Protein AF-A0A6M3M1G7-F1 (afdb_monomer_lite)

Structure (mmCIF, N/CA/C/O backbone):
data_AF-A0A6M3M1G7-F1
#
_entry.id   AF-A0A6M3M1G7-F1
#
loop_
_atom_site.group_PDB
_atom_site.id
_atom_site.type_symbol
_atom_site.label_atom_id
_atom_site.label_alt_id
_atom_site.label_comp_id
_atom_site.label_asym_id
_atom_site.label_entity_id
_atom_site.label_seq_id
_atom_site.pdbx_PDB_ins_code
_atom_site.Cartn_x
_atom_site.Cartn_y
_atom_site.Cartn_z
_atom_site.occupancy
_atom_site.B_iso_or_equiv
_atom_site.auth_seq_id
_atom_site.auth_comp_id
_atom_site.auth_asym_id
_atom_site.auth_atom_id
_atom_site.pdbx_PDB_model_num
ATOM 1 N N . MET A 1 1 ? 5.764 -17.997 2.522 1.00 45.31 1 MET A N 1
ATOM 2 C CA . MET A 1 1 ? 6.019 -16.544 2.663 1.00 45.31 1 MET A CA 1
ATOM 3 C C . MET A 1 1 ? 4.704 -15.812 2.471 1.00 45.31 1 MET A C 1
ATOM 5 O O . MET A 1 1 ? 4.108 -15.962 1.411 1.00 45.31 1 MET A O 1
ATOM 9 N N . ASN A 1 2 ? 4.241 -15.076 3.481 1.00 66.62 2 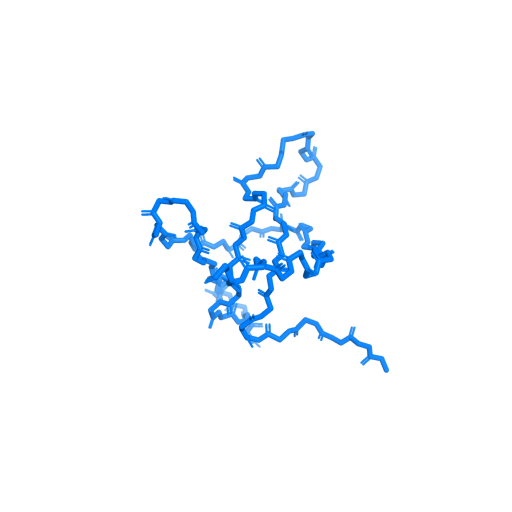ASN A N 1
ATOM 10 C CA . ASN A 1 2 ? 2.998 -14.305 3.399 1.00 66.62 2 ASN A CA 1
ATOM 11 C C . ASN A 1 2 ? 3.296 -12.966 2.716 1.00 66.62 2 ASN A C 1
ATOM 13 O O . ASN A 1 2 ? 3.993 -12.131 3.284 1.00 66.62 2 ASN A O 1
ATOM 17 N N . LYS A 1 3 ? 2.832 -12.808 1.472 1.00 86.00 3 LYS A N 1
ATOM 18 C CA . LYS A 1 3 ? 2.856 -11.537 0.735 1.00 86.00 3 LYS A CA 1
ATOM 19 C C . LYS A 1 3 ? 1.528 -10.812 0.957 1.00 86.00 3 LYS A C 1
ATOM 21 O O . LYS A 1 3 ? 0.510 -11.493 1.070 1.00 86.00 3 LYS A O 1
ATOM 26 N N . ILE A 1 4 ? 1.564 -9.480 0.969 1.00 91.06 4 ILE A N 1
ATOM 27 C CA . ILE A 1 4 ? 0.366 -8.628 0.913 1.00 91.06 4 ILE A CA 1
ATOM 28 C C . ILE A 1 4 ? -0.399 -8.936 -0.379 1.00 91.06 4 ILE A C 1
ATOM 30 O O . ILE A 1 4 ? 0.217 -9.157 -1.427 1.00 91.06 4 ILE A O 1
ATOM 34 N N . LYS A 1 5 ? -1.727 -8.970 -0.294 1.00 94.25 5 LYS A N 1
ATOM 35 C CA . LYS A 1 5 ? -2.651 -9.235 -1.397 1.00 94.25 5 LYS A CA 1
ATOM 36 C C . LYS A 1 5 ? -3.705 -8.137 -1.495 1.00 94.25 5 LYS A C 1
ATOM 38 O O . LYS A 1 5 ? -3.971 -7.419 -0.538 1.00 94.25 5 LYS A O 1
ATOM 43 N N . ILE A 1 6 ? -4.323 -8.044 -2.669 1.00 95.62 6 ILE A N 1
ATOM 44 C CA . ILE A 1 6 ? -5.529 -7.236 -2.870 1.00 95.62 6 ILE A CA 1
ATOM 45 C C . ILE A 1 6 ? -6.628 -7.760 -1.931 1.00 95.62 6 ILE A C 1
ATOM 47 O O . ILE A 1 6 ? -6.808 -8.974 -1.817 1.00 95.62 6 ILE A O 1
ATOM 51 N N . GLY A 1 7 ? -7.324 -6.844 -1.259 1.00 93.62 7 GLY A N 1
ATOM 52 C CA . GLY A 1 7 ? -8.335 -7.118 -0.236 1.00 93.62 7 GLY A CA 1
ATOM 53 C C . GLY A 1 7 ? -7.799 -7.199 1.199 1.00 93.62 7 GLY A C 1
ATOM 54 O O . GLY A 1 7 ? -8.593 -7.252 2.138 1.00 93.62 7 GLY A O 1
ATOM 55 N N . ASP A 1 8 ? -6.477 -7.200 1.407 1.00 93.44 8 ASP A N 1
ATOM 56 C CA . ASP A 1 8 ? -5.917 -7.176 2.762 1.00 93.44 8 ASP A CA 1
ATOM 57 C C . ASP A 1 8 ? -6.161 -5.816 3.431 1.00 93.44 8 ASP A C 1
ATOM 59 O O . ASP A 1 8 ? -6.090 -4.767 2.788 1.00 93.44 8 ASP A O 1
ATOM 63 N N . ILE A 1 9 ? -6.389 -5.832 4.749 1.00 94.19 9 ILE A N 1
ATOM 64 C CA . ILE A 1 9 ? -6.471 -4.617 5.565 1.00 94.19 9 ILE A CA 1
ATOM 65 C C . ILE A 1 9 ? -5.098 -4.300 6.146 1.00 94.19 9 ILE A C 1
ATOM 67 O O . ILE A 1 9 ? -4.487 -5.102 6.861 1.00 94.19 9 ILE A O 1
ATOM 71 N N . VAL A 1 10 ? -4.624 -3.097 5.855 1.00 93.94 10 VAL A N 1
ATOM 72 C CA . VAL A 1 10 ? -3.279 -2.645 6.192 1.00 93.94 10 VAL A CA 1
ATOM 73 C C . VAL A 1 10 ? -3.295 -1.242 6.786 1.00 93.94 10 VAL A C 1
ATOM 75 O O . VAL A 1 10 ? -4.257 -0.489 6.639 1.00 93.94 10 VAL A O 1
ATOM 78 N N . SER A 1 11 ? -2.194 -0.883 7.437 1.00 93.75 11 SER A N 1
ATOM 79 C CA . SER A 1 11 ? -1.845 0.510 7.702 1.00 93.75 11 SER A CA 1
ATOM 80 C C . SER A 1 11 ? -0.674 0.926 6.822 1.00 93.75 11 SER A C 1
ATOM 82 O O . SER A 1 11 ? 0.255 0.137 6.626 1.00 93.75 11 SER A O 1
ATOM 84 N N . VAL A 1 12 ? -0.683 2.168 6.351 1.00 93.12 12 VAL A N 1
ATOM 85 C CA . VAL A 1 12 ? 0.323 2.715 5.439 1.00 93.12 12 VAL A CA 1
ATOM 86 C C . VAL A 1 12 ? 0.954 3.962 6.045 1.00 93.12 12 VAL A C 1
ATOM 88 O O . VAL A 1 12 ? 0.257 4.903 6.434 1.00 93.12 12 VAL A O 1
ATOM 91 N N . SER A 1 13 ? 2.283 3.986 6.079 1.00 92.25 13 SER A N 1
ATOM 92 C CA . SER A 1 13 ? 3.082 5.134 6.515 1.00 92.25 13 SER A CA 1
ATOM 93 C C . SER A 1 13 ? 4.085 5.500 5.428 1.00 92.25 13 SER A C 1
ATOM 95 O O . SER A 1 13 ? 4.680 4.616 4.811 1.00 92.25 13 SER A O 1
ATOM 97 N N . PHE A 1 14 ? 4.311 6.791 5.190 1.00 86.00 14 PHE A N 1
ATOM 98 C CA . PHE A 1 14 ? 5.378 7.204 4.277 1.00 86.00 14 PHE A CA 1
ATOM 99 C C . PHE A 1 14 ? 6.756 6.886 4.855 1.00 86.00 14 PHE A C 1
ATOM 101 O O . PHE A 1 14 ? 6.959 6.913 6.073 1.00 86.00 14 PHE A O 1
ATOM 108 N N . HIS A 1 15 ? 7.704 6.561 3.976 1.00 70.88 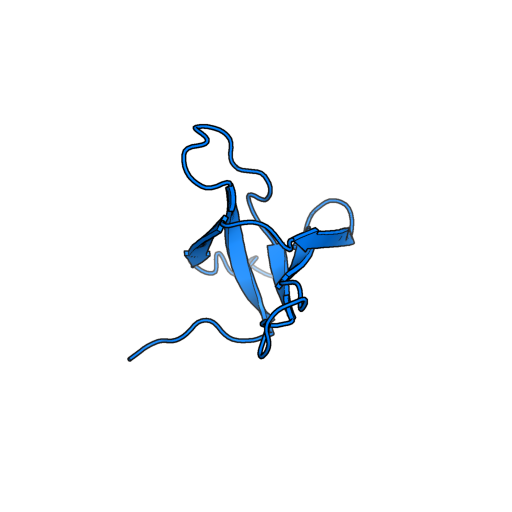15 HIS A N 1
ATOM 109 C CA . HIS A 1 15 ? 9.060 6.218 4.381 1.00 70.88 15 HIS A CA 1
ATOM 110 C C . HIS A 1 15 ? 9.660 7.339 5.245 1.00 70.88 15 HIS A C 1
ATOM 112 O O . HIS A 1 15 ? 9.597 8.513 4.888 1.00 70.88 15 HIS A O 1
ATOM 118 N N . ASN A 1 16 ? 10.223 6.972 6.400 1.00 65.69 16 ASN A N 1
ATOM 119 C CA . ASN A 1 16 ? 10.839 7.891 7.366 1.00 65.69 16 ASN A CA 1
ATOM 120 C C . ASN A 1 16 ? 9.889 8.919 8.032 1.00 65.69 16 ASN A C 1
ATOM 122 O O . ASN A 1 16 ? 10.340 9.843 8.709 1.00 65.69 16 ASN A O 1
ATOM 126 N N . SER A 1 17 ? 8.573 8.755 7.882 1.00 69.69 17 SER A N 1
ATOM 127 C CA . SER A 1 17 ? 7.567 9.561 8.575 1.00 69.69 17 SER A CA 1
ATOM 128 C C . SER A 1 17 ? 7.192 8.931 9.922 1.00 69.69 17 SER A C 1
ATOM 130 O O . SER A 1 17 ? 6.932 7.732 10.006 1.00 69.69 17 SER A O 1
ATOM 132 N N . LYS A 1 18 ? 7.092 9.747 10.984 1.00 74.38 18 LYS A N 1
ATOM 133 C CA . LYS A 1 18 ? 6.440 9.343 12.251 1.00 74.38 18 LYS A CA 1
ATOM 134 C C . LYS A 1 18 ? 4.908 9.332 12.153 1.00 74.38 18 LYS A C 1
ATOM 136 O O . LYS A 1 18 ? 4.240 8.917 13.094 1.00 74.38 18 LYS A O 1
ATOM 141 N N . PHE A 1 19 ? 4.362 9.808 11.038 1.00 78.12 19 PHE A N 1
ATOM 142 C CA . PHE A 1 19 ? 2.933 9.909 10.785 1.00 78.12 19 PHE A CA 1
ATOM 143 C C . PHE A 1 19 ? 2.465 8.765 9.889 1.00 78.12 19 PHE A C 1
ATOM 145 O O . PHE A 1 19 ? 2.995 8.553 8.793 1.00 78.12 19 PHE A O 1
ATOM 152 N N . THR A 1 20 ? 1.449 8.055 10.371 1.00 83.50 20 THR A N 1
ATOM 153 C CA . THR A 1 20 ? 0.676 7.088 9.595 1.00 83.50 20 THR A CA 1
ATOM 154 C C . THR A 1 20 ? -0.296 7.847 8.705 1.00 83.50 20 THR A C 1
ATOM 156 O O . THR A 1 20 ? -1.060 8.671 9.204 1.00 83.50 20 THR A O 1
ATOM 159 N N . LEU A 1 21 ? -0.259 7.573 7.402 1.00 87.69 21 LEU A N 1
ATOM 160 C CA . LEU A 1 21 ? -1.187 8.170 6.444 1.00 87.69 21 LEU A CA 1
ATOM 161 C C . LEU A 1 21 ? -2.549 7.483 6.540 1.00 87.69 21 LEU A C 1
ATOM 163 O O . LEU A 1 21 ? -3.569 8.150 6.644 1.00 87.69 21 LEU A O 1
ATOM 167 N N . LEU A 1 22 ? -2.543 6.148 6.541 1.00 91.56 22 LEU A N 1
ATOM 168 C CA . LEU A 1 22 ? -3.744 5.320 6.567 1.00 91.56 22 LEU A CA 1
ATOM 169 C C . LEU A 1 22 ? -3.633 4.324 7.715 1.00 91.56 22 LEU A C 1
ATOM 171 O O . LEU A 1 22 ? -2.729 3.493 7.726 1.00 91.56 22 LEU A O 1
ATOM 175 N N . ASN A 1 23 ? -4.528 4.402 8.698 1.00 91.12 23 ASN A N 1
ATOM 176 C CA . ASN A 1 23 ? -4.521 3.460 9.824 1.00 91.12 23 ASN A CA 1
ATOM 177 C C . ASN A 1 23 ? -5.216 2.141 9.471 1.00 91.12 23 ASN A C 1
ATOM 179 O O . ASN A 1 23 ? -4.764 1.078 9.890 1.00 91.12 23 ASN A O 1
ATOM 183 N N . TYR A 1 24 ? -6.292 2.225 8.688 1.00 92.69 24 TYR A N 1
ATOM 184 C CA . TYR A 1 24 ? -7.055 1.085 8.200 1.00 92.69 24 TYR A CA 1
ATOM 185 C C . TYR A 1 24 ? -7.446 1.354 6.756 1.00 92.69 24 TYR A C 1
ATOM 187 O O . TYR A 1 24 ? -8.282 2.217 6.481 1.00 92.69 24 TYR A O 1
ATOM 195 N N . ALA A 1 25 ? -6.808 0.640 5.839 1.00 94.75 25 ALA A N 1
ATOM 196 C CA . ALA A 1 25 ? -7.139 0.716 4.435 1.00 94.75 25 ALA A CA 1
ATOM 197 C C . ALA A 1 25 ? -7.082 -0.654 3.769 1.00 94.75 25 ALA A C 1
ATOM 199 O O . ALA A 1 25 ? -6.262 -1.500 4.127 1.00 94.75 25 ALA A O 1
ATOM 200 N N . GLU A 1 26 ? -7.965 -0.856 2.800 1.00 95.81 26 GLU A N 1
ATOM 201 C CA . GLU A 1 26 ? -7.995 -2.044 1.960 1.00 95.81 26 GLU A CA 1
ATOM 202 C C . GLU A 1 26 ? -7.036 -1.869 0.784 1.00 95.81 26 GLU A C 1
ATOM 204 O O . GLU A 1 26 ? -7.035 -0.831 0.119 1.00 95.81 26 GLU A O 1
ATOM 209 N N . VAL A 1 27 ? -6.223 -2.887 0.509 1.00 96.31 27 VAL A N 1
ATOM 210 C CA . VAL A 1 27 ? -5.366 -2.913 -0.680 1.00 96.31 27 VAL A CA 1
ATOM 211 C C . VAL A 1 27 ? -6.232 -3.127 -1.918 1.00 96.31 27 VAL A C 1
ATOM 213 O O . VAL A 1 27 ? -6.774 -4.212 -2.108 1.00 96.31 27 VAL A O 1
ATOM 216 N N . LEU A 1 28 ? -6.312 -2.131 -2.797 1.00 97.06 28 LEU A N 1
ATOM 217 C CA . LEU A 1 28 ? -7.010 -2.253 -4.081 1.00 97.06 28 LEU A CA 1
ATOM 218 C C . LEU A 1 28 ? -6.062 -2.653 -5.213 1.00 97.06 28 LEU A C 1
ATOM 220 O O . LEU A 1 28 ? -6.446 -3.388 -6.120 1.00 97.06 28 LEU A O 1
ATOM 224 N N . HIS A 1 29 ? -4.817 -2.178 -5.157 1.00 96.38 29 HIS A N 1
ATOM 225 C CA . HIS A 1 29 ? -3.837 -2.396 -6.212 1.00 96.38 29 HIS A CA 1
ATOM 226 C C . HIS A 1 29 ? -2.417 -2.520 -5.664 1.00 96.38 29 HIS A C 1
ATOM 228 O O . HIS A 1 29 ? -2.016 -1.756 -4.783 1.00 96.38 29 HIS A O 1
ATOM 234 N N . ILE A 1 30 ? -1.656 -3.460 -6.232 1.00 95.25 30 ILE A N 1
ATOM 235 C CA . ILE A 1 30 ? -0.238 -3.677 -5.944 1.00 95.25 30 ILE A CA 1
ATOM 236 C C . ILE A 1 30 ? 0.546 -3.278 -7.196 1.00 95.25 30 ILE A C 1
ATOM 238 O O . ILE A 1 30 ? 0.316 -3.887 -8.242 1.00 95.25 30 ILE A O 1
ATOM 242 N N . PRO A 1 31 ? 1.475 -2.313 -7.114 1.00 93.81 31 PRO A N 1
ATOM 243 C CA . PRO A 1 31 ? 2.205 -1.848 -8.277 1.00 93.81 31 PRO A CA 1
ATOM 244 C C . PRO A 1 31 ? 3.108 -2.949 -8.834 1.00 93.81 31 PRO A C 1
ATOM 246 O O . PRO A 1 31 ? 3.794 -3.652 -8.085 1.00 93.81 31 PRO A O 1
ATOM 249 N N . THR A 1 32 ? 3.125 -3.089 -10.159 1.00 92.69 32 THR A N 1
ATOM 250 C CA . THR A 1 32 ? 3.885 -4.153 -10.850 1.00 92.69 32 THR A CA 1
ATOM 251 C C . THR A 1 32 ? 5.009 -3.635 -11.741 1.00 92.69 32 THR A C 1
ATOM 253 O O . THR A 1 32 ? 5.884 -4.409 -12.134 1.00 92.69 32 THR A O 1
ATOM 256 N N . ALA A 1 33 ? 5.022 -2.334 -12.032 1.00 90.94 33 ALA A N 1
ATOM 257 C CA . ALA A 1 33 ? 6.008 -1.690 -12.888 1.00 90.94 33 ALA A CA 1
ATOM 258 C C . ALA A 1 33 ? 6.421 -0.316 -12.342 1.00 90.94 33 ALA A C 1
ATOM 260 O O . ALA A 1 33 ? 5.749 0.283 -11.504 1.00 90.94 33 ALA A O 1
ATOM 261 N N . THR A 1 34 ? 7.546 0.205 -12.830 1.00 87.19 34 THR A N 1
ATOM 262 C CA . THR A 1 34 ? 7.966 1.580 -12.536 1.00 87.19 34 THR A CA 1
ATOM 263 C C . THR A 1 34 ? 6.958 2.576 -13.112 1.00 87.19 34 THR A C 1
ATOM 265 O O . THR A 1 34 ? 6.555 2.447 -14.265 1.00 87.19 34 THR A O 1
ATOM 268 N N . GLY A 1 35 ? 6.570 3.574 -12.315 1.00 87.25 35 GLY A N 1
ATOM 269 C CA . GLY A 1 35 ? 5.526 4.548 -12.664 1.00 87.25 35 GLY A CA 1
ATOM 270 C C . GLY A 1 35 ? 4.119 4.137 -12.223 1.00 87.25 35 GLY A C 1
ATOM 271 O O . GLY A 1 35 ? 3.191 4.934 -12.324 1.00 87.25 35 GLY A O 1
ATOM 272 N N . ASP A 1 36 ? 3.967 2.922 -11.702 1.00 93.50 36 ASP A N 1
ATOM 273 C CA . ASP A 1 36 ? 2.728 2.439 -11.111 1.00 93.50 36 ASP A CA 1
ATOM 274 C C . ASP A 1 36 ? 2.590 2.894 -9.648 1.00 93.50 36 ASP A C 1
ATOM 276 O O . ASP A 1 36 ? 3.567 3.271 -8.999 1.00 93.50 36 ASP A O 1
ATOM 280 N N . SER A 1 37 ? 1.369 2.874 -9.121 1.00 95.25 37 SER A N 1
ATOM 281 C CA . SER A 1 37 ? 1.067 3.315 -7.759 1.00 95.25 37 SER A CA 1
ATOM 282 C C . SER A 1 37 ? 0.325 2.247 -6.975 1.00 95.25 37 SER A C 1
ATOM 284 O O . SER A 1 37 ? -0.545 1.539 -7.493 1.00 95.25 37 SER A O 1
ATOM 286 N N . TRP A 1 38 ? 0.629 2.180 -5.682 1.00 95.69 38 TRP A N 1
ATOM 287 C CA . TRP A 1 38 ? -0.258 1.511 -4.745 1.00 95.69 38 TRP A CA 1
ATOM 288 C C . TRP A 1 38 ? -1.601 2.226 -4.719 1.00 95.69 38 TRP A C 1
ATOM 290 O O . TRP A 1 38 ? -1.646 3.457 -4.759 1.00 95.69 38 TRP A O 1
ATOM 300 N N . GLN A 1 39 ? -2.675 1.450 -4.612 1.00 97.12 39 GLN A N 1
ATOM 301 C CA . GLN A 1 39 ? -4.005 1.995 -4.381 1.00 97.12 39 GLN A CA 1
ATOM 302 C C . GLN A 1 39 ? -4.578 1.401 -3.111 1.00 97.12 39 GLN A C 1
ATOM 304 O O . GLN A 1 39 ? -4.620 0.177 -2.949 1.00 97.12 39 GLN A O 1
ATOM 309 N N . PHE A 1 40 ? -5.032 2.284 -2.234 1.00 96.69 40 PHE A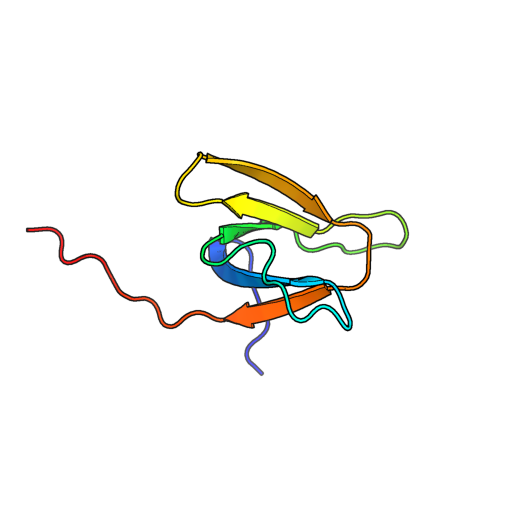 N 1
ATOM 310 C CA . PHE A 1 40 ? -5.650 1.915 -0.974 1.00 96.69 40 PHE A CA 1
ATOM 311 C C . PHE A 1 40 ? -6.993 2.611 -0.831 1.00 96.69 40 PHE A C 1
ATOM 313 O O . PHE A 1 40 ? -7.119 3.783 -1.185 1.00 96.69 40 PHE A O 1
ATOM 320 N N . LYS A 1 41 ? -7.970 1.904 -0.271 1.00 97.00 41 LYS A N 1
ATOM 321 C CA . LYS A 1 41 ? -9.262 2.471 0.112 1.00 97.00 41 LYS A CA 1
ATOM 322 C C . LYS A 1 41 ? -9.300 2.685 1.612 1.00 97.00 41 LYS A C 1
ATOM 324 O O . LYS A 1 41 ? -9.207 1.708 2.354 1.00 97.00 41 LYS A O 1
ATOM 329 N N . GLU A 1 42 ? -9.416 3.922 2.076 1.00 94.44 42 GLU A N 1
ATOM 330 C CA . GLU A 1 42 ? -9.522 4.179 3.511 1.00 94.44 42 GLU A CA 1
ATOM 331 C C . GLU A 1 42 ? -10.886 3.713 4.036 1.00 94.44 42 GLU A C 1
ATOM 333 O O . GLU A 1 42 ? -11.932 4.055 3.492 1.00 94.44 42 GLU A O 1
ATOM 338 N N . SER A 1 43 ? -10.888 2.922 5.109 1.00 88.56 43 SER A N 1
ATOM 339 C CA . SER A 1 43 ? -12.115 2.287 5.601 1.00 88.56 43 SER A CA 1
ATOM 340 C C . SER A 1 43 ? -13.123 3.256 6.234 1.00 88.56 43 SER A C 1
ATOM 342 O O . SER A 1 43 ? -14.272 2.867 6.430 1.00 88.56 43 SER A O 1
ATOM 344 N N . THR A 1 44 ? -12.716 4.473 6.614 1.00 89.19 44 THR A N 1
ATOM 345 C CA . THR A 1 44 ? -13.589 5.437 7.310 1.00 89.19 44 THR A CA 1
ATOM 346 C C . THR A 1 44 ? -14.252 6.447 6.386 1.00 89.19 44 THR A C 1
ATOM 348 O O . THR A 1 44 ? -15.422 6.766 6.591 1.00 89.19 44 THR A O 1
ATOM 351 N N . THR A 1 45 ? -13.527 6.949 5.391 1.00 91.62 45 THR A N 1
ATOM 352 C CA . THR A 1 45 ? -14.018 7.961 4.440 1.00 91.62 45 THR A CA 1
ATOM 353 C C . THR A 1 45 ? -14.435 7.374 3.099 1.00 91.62 45 THR A C 1
ATOM 355 O O . THR A 1 45 ? -15.139 8.041 2.349 1.00 91.62 45 THR A O 1
ATOM 358 N N . ASP A 1 46 ? -14.045 6.128 2.812 1.00 90.25 46 ASP A N 1
ATOM 359 C CA . ASP A 1 46 ? -14.170 5.499 1.494 1.00 90.25 46 ASP A CA 1
ATOM 360 C C . ASP A 1 46 ? -13.284 6.142 0.404 1.00 90.25 46 ASP A C 1
ATOM 362 O O . ASP A 1 46 ? -13.378 5.767 -0.768 1.00 90.25 46 ASP A O 1
ATOM 366 N N . ASP A 1 47 ? -12.387 7.060 0.788 1.00 95.25 47 ASP A N 1
ATOM 367 C CA . ASP A 1 47 ? -11.463 7.742 -0.117 1.00 95.25 47 ASP A CA 1
ATOM 368 C C . ASP A 1 47 ? -10.413 6.779 -0.692 1.00 95.25 47 ASP A C 1
ATOM 370 O O . ASP A 1 47 ? -9.917 5.866 -0.019 1.00 95.25 47 ASP A O 1
ATOM 374 N N . ILE A 1 48 ? -10.036 7.014 -1.954 1.00 96.62 48 ILE A N 1
ATOM 375 C CA . ILE A 1 48 ? -9.016 6.230 -2.659 1.00 96.62 48 ILE A CA 1
ATOM 376 C C . ILE A 1 48 ? -7.710 7.017 -2.717 1.00 96.62 48 ILE A C 1
ATOM 378 O O . ILE A 1 48 ? -7.630 8.092 -3.312 1.00 96.62 48 ILE A O 1
ATOM 382 N N . TYR A 1 49 ? -6.663 6.428 -2.152 1.00 95.19 49 TYR A N 1
ATOM 383 C CA . TYR A 1 49 ? -5.321 6.988 -2.122 1.00 95.19 49 TYR A CA 1
ATOM 384 C C . TYR A 1 49 ? -4.436 6.301 -3.153 1.00 95.19 49 TYR A C 1
ATOM 386 O O . TYR A 1 49 ? -4.319 5.075 -3.156 1.00 95.19 49 TYR A O 1
ATOM 394 N N . TYR A 1 50 ? -3.764 7.105 -3.976 1.00 95.69 50 TYR A N 1
ATOM 395 C CA . TYR A 1 50 ? -2.749 6.665 -4.929 1.00 95.69 50 TYR A CA 1
ATOM 396 C C . TYR A 1 50 ? -1.374 7.044 -4.386 1.00 95.69 50 TYR A C 1
ATOM 398 O O . TYR A 1 50 ? -1.095 8.223 -4.167 1.00 95.69 50 TYR A O 1
ATOM 406 N N . ILE A 1 51 ? -0.522 6.050 -4.139 1.00 92.75 51 ILE A N 1
ATOM 407 C CA . ILE A 1 51 ? 0.801 6.254 -3.545 1.00 92.75 51 ILE A CA 1
ATOM 408 C C . ILE A 1 51 ? 1.875 5.746 -4.503 1.00 92.75 51 ILE A C 1
ATOM 410 O O . ILE A 1 51 ? 2.046 4.538 -4.677 1.00 92.75 51 ILE A O 1
ATOM 414 N N . SER A 1 52 ? 2.601 6.688 -5.104 1.00 89.75 52 SER A N 1
ATOM 415 C CA . SER A 1 52 ? 3.739 6.421 -5.998 1.00 89.75 52 SER A CA 1
ATOM 416 C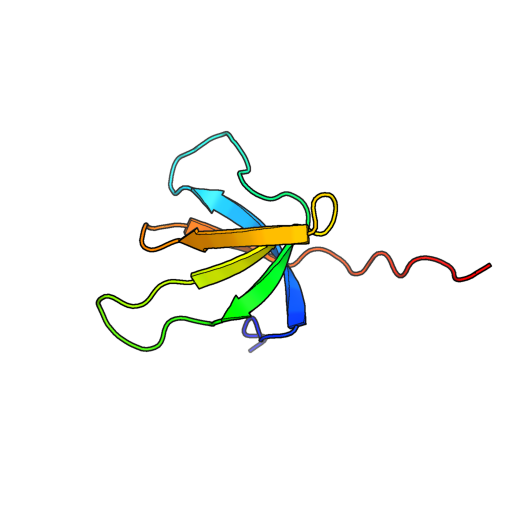 C . SER A 1 52 ? 5.096 6.501 -5.281 1.00 89.75 52 SER A C 1
ATOM 418 O O . SER A 1 52 ? 6.108 6.069 -5.822 1.00 89.75 52 SER A O 1
ATOM 420 N N . GLU A 1 53 ? 5.121 7.050 -4.063 1.00 83.31 53 GLU A N 1
ATOM 421 C CA . GLU A 1 53 ? 6.324 7.216 -3.240 1.00 83.31 53 GLU A CA 1
ATOM 422 C C . GLU A 1 53 ? 6.610 5.986 -2.363 1.00 83.31 53 GLU A C 1
ATOM 424 O O . GLU A 1 53 ? 5.745 5.139 -2.118 1.00 83.31 53 GLU A O 1
ATOM 429 N N . GLY A 1 54 ? 7.829 5.916 -1.821 1.00 87.38 54 GLY A N 1
ATOM 430 C CA . GLY A 1 54 ? 8.210 4.882 -0.861 1.00 87.38 54 GLY A CA 1
ATOM 431 C C . GLY A 1 54 ? 7.310 4.892 0.380 1.00 87.38 54 GLY A C 1
ATOM 432 O O . GLY A 1 54 ? 7.237 5.882 1.114 1.00 87.38 54 GLY A O 1
ATOM 433 N N . CYS A 1 55 ? 6.655 3.766 0.655 1.00 90.88 55 CYS A N 1
ATOM 434 C CA . CYS A 1 55 ? 5.820 3.581 1.835 1.00 90.88 55 CYS A CA 1
ATOM 435 C C . CYS A 1 55 ? 6.147 2.273 2.560 1.00 90.88 55 CYS A C 1
ATOM 437 O O . CYS A 1 55 ? 6.665 1.316 1.982 1.00 90.88 55 CYS A O 1
ATOM 439 N N . THR A 1 56 ? 5.838 2.252 3.850 1.00 92.12 56 THR A N 1
ATOM 440 C CA . THR A 1 56 ? 5.840 1.054 4.682 1.00 92.12 56 THR A CA 1
ATOM 441 C C . THR A 1 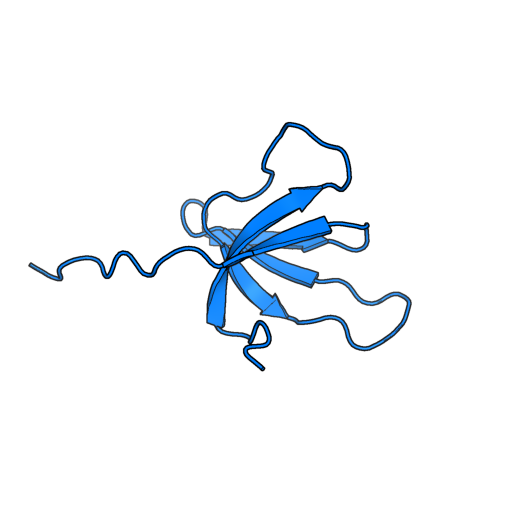56 ? 4.396 0.620 4.879 1.00 92.12 56 THR A C 1
ATOM 443 O O . THR A 1 56 ? 3.566 1.413 5.328 1.00 92.12 56 THR A O 1
ATOM 446 N N . ILE A 1 57 ? 4.107 -0.641 4.560 1.00 92.75 57 ILE A N 1
ATOM 447 C CA . ILE A 1 57 ? 2.779 -1.238 4.702 1.00 92.75 57 ILE A CA 1
ATOM 448 C C . ILE A 1 57 ? 2.847 -2.296 5.802 1.00 92.75 57 ILE A C 1
ATOM 450 O O . ILE A 1 57 ? 3.627 -3.245 5.709 1.00 92.75 57 ILE A O 1
ATOM 454 N N . CYS A 1 58 ? 2.024 -2.143 6.835 1.00 91.81 58 CYS A N 1
ATOM 455 C CA . CYS A 1 58 ? 1.924 -3.099 7.934 1.00 91.81 58 CYS A CA 1
ATOM 456 C C . CYS A 1 58 ? 0.575 -3.814 7.866 1.00 91.81 58 CYS A C 1
ATOM 458 O O . CYS A 1 58 ? -0.468 -3.165 7.805 1.00 91.81 58 CYS A O 1
ATOM 460 N N . MET A 1 59 ? 0.586 -5.148 7.916 1.00 91.00 59 MET A N 1
ATOM 461 C CA . MET A 1 59 ? -0.652 -5.921 8.026 1.00 91.00 59 MET A CA 1
ATOM 462 C C . MET A 1 59 ? -1.313 -5.649 9.371 1.00 91.00 59 MET A C 1
ATOM 464 O O . MET A 1 59 ? -0.675 -5.783 10.417 1.00 91.00 59 MET A O 1
ATOM 468 N N . GLN A 1 60 ? -2.591 -5.283 9.338 1.00 85.00 60 GLN A N 1
ATOM 469 C CA . GLN A 1 60 ? -3.362 -5.112 10.557 1.00 85.00 60 GLN A CA 1
ATOM 470 C C . GLN A 1 60 ? -3.985 -6.455 10.949 1.00 85.00 60 GLN A C 1
ATOM 472 O O . GLN A 1 60 ? -4.465 -7.193 10.083 1.00 85.00 60 GLN A O 1
ATOM 477 N N . PRO A 1 61 ? -3.990 -6.815 12.245 1.00 73.25 61 PRO A N 1
ATOM 478 C CA . PRO A 1 61 ? -4.756 -7.962 12.692 1.00 73.25 61 PRO A CA 1
ATOM 479 C C . PRO A 1 61 ? -6.221 -7.706 12.343 1.00 73.25 61 PRO A C 1
ATOM 481 O O . PRO A 1 61 ? -6.784 -6.684 12.740 1.00 73.25 61 PRO A O 1
ATOM 484 N N . TYR A 1 62 ? -6.832 -8.630 11.599 1.00 55.91 62 TYR A N 1
ATOM 485 C CA . TYR A 1 62 ? -8.259 -8.601 11.306 1.00 55.91 62 TYR A CA 1
ATOM 486 C C . TYR A 1 62 ? -9.030 -8.595 12.630 1.00 55.91 62 TYR A C 1
ATOM 488 O O . TYR A 1 62 ? -9.263 -9.635 13.245 1.00 55.91 62 TYR A O 1
ATOM 496 N N . LYS A 1 63 ? -9.424 -7.409 13.099 1.00 54.78 63 LYS A N 1
ATOM 497 C CA . LYS A 1 63 ? -10.452 -7.271 14.123 1.00 54.78 63 LYS A CA 1
ATOM 498 C C . LYS A 1 63 ? -11.768 -7.435 13.396 1.00 54.78 63 LYS A C 1
ATOM 500 O O . LYS A 1 63 ? -12.407 -6.450 13.043 1.00 54.78 63 LYS A O 1
ATOM 505 N N . GLY A 1 64 ? -12.113 -8.689 13.107 1.00 47.81 64 GLY A N 1
ATOM 506 C CA . GLY A 1 64 ? -13.428 -9.042 12.604 1.00 47.81 64 GLY A CA 1
ATOM 507 C C . GLY A 1 64 ? -14.456 -8.327 13.456 1.00 47.81 64 GLY A C 1
ATOM 508 O O . GLY A 1 64 ? -14.572 -8.6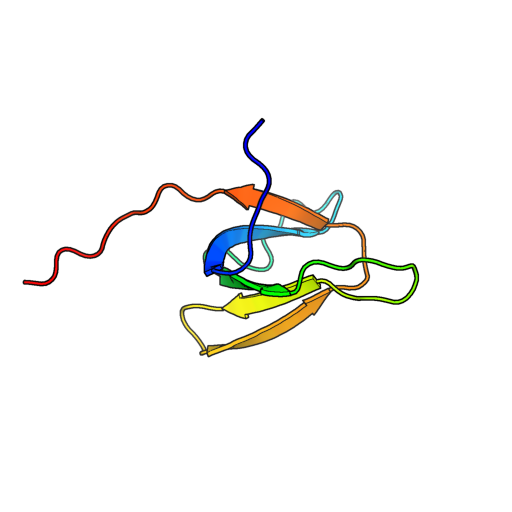00 14.651 1.00 47.81 64 GLY A O 1
ATOM 509 N N . GLY A 1 65 ? -15.133 -7.351 12.852 1.00 46.25 65 GLY A N 1
ATOM 510 C CA . GLY A 1 65 ? -16.301 -6.754 13.455 1.00 46.25 65 GLY A CA 1
ATOM 511 C C . GLY A 1 65 ? -17.223 -7.909 13.791 1.00 46.25 65 GLY A C 1
ATOM 512 O O . GLY A 1 65 ? -17.649 -8.641 12.896 1.00 46.25 65 GLY A O 1
ATOM 513 N N . ALA A 1 66 ? -17.468 -8.113 15.082 1.00 44.91 66 ALA A N 1
ATOM 514 C CA . ALA A 1 66 ? -18.584 -8.916 15.521 1.00 44.91 66 ALA A CA 1
ATOM 515 C C . ALA A 1 66 ? -19.815 -8.310 14.843 1.00 44.91 66 ALA A C 1
ATOM 517 O O . ALA A 1 66 ? -20.281 -7.238 15.232 1.00 44.91 66 ALA A O 1
ATOM 518 N N . LYS A 1 67 ? -20.291 -8.960 13.777 1.00 41.69 67 LYS A N 1
ATOM 519 C CA . LYS A 1 67 ? -21.669 -8.793 13.338 1.00 41.69 67 LYS A CA 1
ATOM 520 C C . LYS A 1 67 ? -22.498 -9.203 14.554 1.00 41.69 67 LYS A C 1
ATOM 522 O O . LYS A 1 67 ? -22.480 -10.375 14.925 1.00 41.69 67 LYS A O 1
ATOM 527 N N . LYS A 1 68 ? -23.055 -8.209 15.248 1.00 40.59 68 LYS A N 1
ATOM 528 C CA . LYS A 1 68 ? -24.129 -8.433 16.215 1.00 40.59 68 LYS A CA 1
ATOM 529 C C . LYS A 1 68 ? -25.331 -9.022 15.493 1.00 40.59 68 LYS A C 1
ATOM 531 O O . LYS A 1 68 ? -25.528 -8.648 14.314 1.00 40.59 68 LYS A O 1
#

pLDDT: mean 84.79, std 15.62, range [40.59, 97.12]

Organism: NCBI:txid1070528

Foldseek 3Di:
DDDDDAQFWKWKDAPPDPDTPAPTWGFHDDDDDQVAWTWTQHPPPRDIDTHNHHMDIGGDPPPPPPPD

Sequence (68 aa):
MNKIKIGDIVSVSFHNSKFTLLNYAEVLHIPTATGDSWQFKESTTDDIYYISEGCTICMQPYKGGAKK

Secondary structure (DSSP, 8-state):
-----TT-EEEEEETT-SSEEEEEEEEEE---STT--EEEEETTT-PEEEE-S-EEEEEPP-------

Radius of gyration: 12.35 Å; chains: 1; bounding box: 35×26×29 Å